Protein AF-A0A950CSJ8-F1 (afdb_monomer_lite)

Radius of gyration: 14.65 Å; chains: 1; bounding box: 32×31×37 Å

Structure (mmCIF, N/CA/C/O backbone):
data_AF-A0A950CSJ8-F1
#
_entry.id   AF-A0A950CSJ8-F1
#
loop_
_atom_site.group_PDB
_atom_site.id
_atom_site.type_symbol
_atom_site.label_atom_id
_atom_site.label_alt_id
_atom_site.label_comp_id
_atom_site.label_asym_id
_atom_site.label_entity_id
_atom_site.label_seq_id
_atom_site.pdbx_PDB_ins_code
_atom_site.Cartn_x
_atom_site.Cartn_y
_atom_site.Cartn_z
_atom_site.occupancy
_atom_site.B_iso_or_equiv
_atom_site.auth_seq_id
_atom_site.auth_comp_id
_atom_site.auth_asym_id
_atom_site.auth_atom_id
_atom_site.pdbx_PDB_model_num
ATOM 1 N N . MET A 1 1 ? -5.270 2.438 17.658 1.00 60.28 1 MET A N 1
ATOM 2 C CA . MET A 1 1 ? -6.234 2.410 16.531 1.00 60.28 1 MET A CA 1
ATOM 3 C C . MET A 1 1 ? -6.803 3.812 16.350 1.00 60.28 1 MET A C 1
ATOM 5 O O . MET A 1 1 ? -7.366 4.340 17.303 1.00 60.28 1 MET A O 1
ATOM 9 N N . THR A 1 2 ? -6.568 4.472 15.211 1.00 76.50 2 THR A N 1
ATOM 10 C CA . THR A 1 2 ? -6.967 5.884 15.054 1.00 76.50 2 THR A CA 1
ATOM 11 C C . THR A 1 2 ? -8.493 5.998 14.932 1.00 76.50 2 THR A C 1
ATOM 13 O O . THR A 1 2 ? -9.151 5.135 14.347 1.00 76.50 2 THR A O 1
ATOM 16 N N . LYS A 1 3 ? -9.080 7.058 15.514 1.00 85.69 3 LYS A N 1
ATOM 17 C CA . LYS A 1 3 ? -10.543 7.279 15.538 1.00 85.69 3 LYS A CA 1
ATOM 18 C C . LYS A 1 3 ? -11.153 7.304 14.128 1.00 85.69 3 LYS A C 1
ATOM 20 O O . LYS A 1 3 ? -12.307 6.921 13.974 1.00 85.69 3 LYS A O 1
ATOM 25 N N . LEU A 1 4 ? -10.370 7.703 13.122 1.00 90.88 4 LEU A N 1
ATOM 26 C CA . LEU A 1 4 ? -10.752 7.726 11.710 1.00 90.88 4 LEU A CA 1
ATOM 27 C C . LEU A 1 4 ? -11.156 6.338 11.191 1.00 90.88 4 LEU A C 1
ATOM 29 O O . LEU A 1 4 ? -12.289 6.170 10.755 1.00 90.88 4 LEU A O 1
ATOM 33 N N . TYR A 1 5 ? -10.275 5.334 11.294 1.00 91.25 5 TYR A N 1
ATOM 34 C CA . TYR A 1 5 ? -10.570 3.984 10.790 1.00 91.25 5 TYR A CA 1
ATOM 35 C C . TYR A 1 5 ? -11.755 3.349 11.518 1.00 91.25 5 TYR A C 1
ATOM 37 O O . TYR A 1 5 ? -12.611 2.742 10.882 1.00 91.25 5 TYR A O 1
ATOM 45 N N . LYS A 1 6 ? -11.859 3.564 12.838 1.00 89.31 6 LYS A N 1
ATOM 46 C CA . LYS A 1 6 ? -13.002 3.086 13.628 1.00 89.31 6 LYS A CA 1
ATOM 47 C C . LYS A 1 6 ? -14.320 3.720 13.166 1.00 89.31 6 LYS A C 1
ATOM 49 O O . LYS A 1 6 ? -15.303 3.007 13.011 1.00 89.31 6 LYS A O 1
ATOM 54 N N . ARG A 1 7 ? -14.342 5.039 12.931 1.00 93.50 7 ARG A N 1
ATOM 55 C CA . ARG A 1 7 ? -15.526 5.764 12.430 1.00 93.50 7 ARG A CA 1
ATOM 56 C C . ARG A 1 7 ? -15.905 5.361 11.005 1.00 93.50 7 ARG A C 1
ATOM 58 O O . ARG A 1 7 ? -17.083 5.338 10.692 1.00 93.50 7 ARG A O 1
ATOM 65 N N . ALA A 1 8 ? -14.926 4.995 10.181 1.00 91.88 8 ALA A N 1
ATOM 66 C CA . ALA A 1 8 ? -15.149 4.466 8.837 1.00 91.88 8 ALA A CA 1
ATOM 67 C C . ALA A 1 8 ? -15.614 2.992 8.818 1.00 91.88 8 ALA A C 1
ATOM 69 O O . ALA A 1 8 ? -15.758 2.418 7.745 1.00 91.88 8 ALA A O 1
ATOM 70 N N . GLY A 1 9 ? -15.794 2.347 9.980 1.00 93.38 9 GLY A N 1
ATOM 71 C CA . GLY A 1 9 ? -16.170 0.931 10.061 1.00 93.38 9 GLY A CA 1
ATOM 72 C C . GLY A 1 9 ? -15.045 -0.047 9.694 1.00 93.38 9 GLY A C 1
ATOM 73 O O . GLY A 1 9 ? -15.284 -1.247 9.580 1.00 93.38 9 GLY A O 1
ATOM 74 N N . ILE A 1 10 ? -13.806 0.431 9.541 1.00 91.00 10 ILE A N 1
ATOM 75 C CA . ILE A 1 10 ? -12.652 -0.395 9.174 1.00 91.00 10 ILE A CA 1
ATOM 76 C C . ILE A 1 10 ? -12.075 -1.034 10.440 1.00 91.00 10 ILE A C 1
ATOM 78 O O . ILE A 1 10 ? -11.386 -0.389 11.238 1.00 91.00 10 ILE A O 1
ATOM 82 N N . LYS A 1 11 ? -12.341 -2.331 10.623 1.00 89.88 11 LYS A N 1
ATOM 83 C CA . LYS A 1 11 ? -11.771 -3.122 11.723 1.00 89.88 11 LYS A CA 1
ATOM 84 C C . LYS A 1 11 ? -10.270 -3.332 11.507 1.00 89.88 11 LYS A C 1
ATOM 86 O O . LYS A 1 11 ? -9.842 -3.693 10.419 1.00 89.88 11 LYS A O 1
ATOM 91 N N . GLY A 1 12 ? -9.470 -3.087 12.547 1.00 86.75 12 GLY A N 1
ATOM 92 C CA . GLY A 1 12 ? -8.010 -3.260 12.500 1.00 86.75 12 GLY A CA 1
ATOM 93 C C . GLY A 1 12 ? -7.257 -2.218 11.660 1.00 86.75 12 GLY A C 1
ATOM 94 O O . GLY A 1 12 ? -6.043 -2.324 11.505 1.00 86.75 12 GLY A O 1
ATOM 95 N N . GLY A 1 13 ? -7.945 -1.197 11.137 1.00 89.62 13 GLY A N 1
ATOM 96 C CA . GLY A 1 13 ? -7.323 -0.151 10.330 1.00 89.62 13 GLY A CA 1
ATOM 97 C C . GLY A 1 13 ? -6.332 0.706 11.126 1.00 89.62 13 GLY A C 1
ATOM 98 O O . GLY A 1 13 ? -6.591 1.131 12.258 1.00 89.62 13 GLY A O 1
ATOM 99 N N . SER A 1 14 ? -5.190 0.991 10.511 1.00 90.00 14 SER A N 1
ATOM 100 C CA . SER A 1 14 ? -4.139 1.861 11.033 1.00 90.00 14 SER A CA 1
ATOM 101 C C . SER A 1 14 ? -3.497 2.663 9.903 1.00 90.00 14 SER A C 1
ATOM 103 O O . SER A 1 14 ? -3.634 2.320 8.730 1.00 90.00 14 SER A O 1
ATOM 105 N N . SER A 1 15 ? -2.751 3.718 10.243 1.00 87.06 15 SER A N 1
ATOM 106 C CA . SER A 1 15 ? -2.015 4.499 9.241 1.00 87.06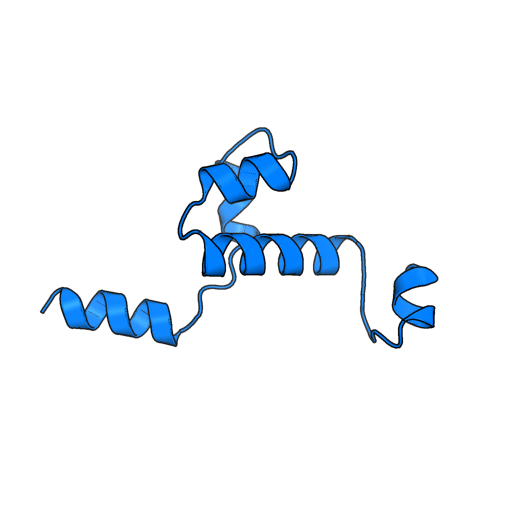 15 SER A CA 1
ATOM 107 C C . SER A 1 15 ? -1.045 3.617 8.452 1.00 87.06 15 SER A C 1
ATOM 109 O O . SER A 1 15 ? -0.898 3.782 7.246 1.00 87.06 15 SER A O 1
ATOM 111 N N . HIS A 1 16 ? -0.433 2.631 9.116 1.00 84.75 16 HIS A N 1
ATOM 112 C CA . HIS A 1 16 ? 0.451 1.671 8.466 1.00 84.75 16 HIS A CA 1
ATOM 113 C C . HIS A 1 16 ? -0.300 0.786 7.458 1.00 84.75 16 HIS A C 1
ATOM 115 O O . HIS A 1 16 ? 0.112 0.697 6.303 1.00 84.75 16 HIS A O 1
ATOM 121 N N . SER A 1 17 ? -1.442 0.201 7.839 1.00 85.25 17 SER A N 1
ATOM 122 C CA . SER A 1 17 ? -2.244 -0.619 6.914 1.00 85.25 17 SER A CA 1
ATOM 123 C C . SER A 1 17 ? -2.837 0.207 5.763 1.00 85.25 17 SER A C 1
ATOM 125 O O . SER A 1 17 ? -2.957 -0.288 4.642 1.00 85.25 17 SER A O 1
ATOM 127 N N . GLY A 1 18 ? -3.160 1.480 6.013 1.00 88.12 18 GLY A N 1
ATOM 128 C CA . GLY A 1 18 ? -3.567 2.440 4.988 1.00 88.12 18 GLY A CA 1
ATOM 129 C C . GLY A 1 18 ? -2.455 2.720 3.976 1.00 88.12 18 GLY A C 1
ATOM 130 O O . GLY A 1 18 ? -2.695 2.620 2.774 1.00 88.12 18 GLY A O 1
ATOM 131 N N . ARG A 1 19 ? -1.227 2.986 4.447 1.00 87.12 19 ARG A N 1
ATOM 132 C CA . ARG A 1 19 ? -0.052 3.162 3.573 1.00 87.12 19 ARG A CA 1
ATOM 133 C C . ARG A 1 19 ? 0.244 1.901 2.756 1.00 87.12 19 ARG A C 1
ATOM 135 O O . ARG A 1 19 ? 0.453 2.028 1.555 1.00 87.12 19 ARG A O 1
ATOM 142 N N . ARG A 1 20 ? 0.175 0.697 3.353 1.00 85.31 20 ARG A N 1
ATOM 143 C CA . ARG A 1 20 ? 0.299 -0.572 2.597 1.00 85.31 20 ARG A CA 1
ATOM 144 C C . ARG A 1 20 ? -0.760 -0.674 1.495 1.00 85.31 20 ARG A C 1
ATOM 146 O O . ARG A 1 20 ? -0.423 -0.926 0.347 1.00 85.31 20 ARG A O 1
ATOM 153 N N . SER A 1 21 ? -2.023 -0.399 1.824 1.00 87.06 21 SER A N 1
ATOM 154 C CA . SER A 1 21 ? -3.133 -0.479 0.862 1.00 87.06 21 SER A CA 1
ATOM 155 C C . SER A 1 21 ? -2.984 0.505 -0.304 1.00 87.06 21 SER A C 1
ATOM 157 O O . SER A 1 21 ? -3.331 0.174 -1.436 1.00 87.06 21 SER A O 1
ATOM 159 N N . LEU A 1 22 ? -2.487 1.718 -0.039 1.00 87.31 22 LEU A N 1
ATOM 160 C CA . LEU A 1 22 ? -2.198 2.709 -1.076 1.00 87.31 22 LEU A CA 1
ATOM 161 C C . LEU A 1 22 ? -1.075 2.225 -2.003 1.00 87.31 22 LEU A C 1
ATOM 163 O O . LEU A 1 22 ? -1.258 2.239 -3.217 1.00 87.31 22 LEU A O 1
ATOM 167 N N . ALA A 1 23 ? 0.034 1.742 -1.434 1.00 84.38 23 ALA A N 1
ATOM 168 C CA . ALA A 1 23 ? 1.175 1.216 -2.183 1.00 84.38 23 ALA A CA 1
ATOM 169 C C . ALA A 1 23 ? 0.757 0.113 -3.165 1.00 84.38 23 ALA A C 1
ATOM 171 O O . ALA A 1 23 ? 1.022 0.209 -4.362 1.00 84.38 23 ALA A O 1
ATOM 172 N N . THR A 1 24 ? 0.029 -0.892 -2.667 1.00 82.94 24 THR A N 1
ATOM 173 C CA . THR A 1 24 ? -0.462 -2.010 -3.480 1.00 82.94 24 THR A CA 1
ATOM 174 C C . THR A 1 24 ? -1.352 -1.532 -4.625 1.00 82.94 24 THR A C 1
ATOM 176 O O . THR A 1 24 ? -1.223 -2.019 -5.742 1.00 82.94 24 THR A O 1
ATOM 179 N N . LYS A 1 25 ? -2.245 -0.563 -4.380 1.00 85.56 25 LYS A N 1
ATOM 180 C CA . LYS A 1 25 ? -3.158 -0.046 -5.413 1.00 85.56 25 LYS A CA 1
ATOM 181 C C . LYS A 1 25 ? -2.444 0.745 -6.499 1.00 85.56 25 LYS A C 1
ATOM 183 O O . LYS A 1 25 ? -2.843 0.640 -7.653 1.00 85.56 25 LYS A O 1
ATOM 188 N N . VAL A 1 26 ? -1.448 1.553 -6.136 1.00 86.00 26 VAL A N 1
ATOM 189 C CA . VAL A 1 26 ? -0.654 2.289 -7.125 1.00 86.00 26 VAL A CA 1
ATOM 190 C C . VAL A 1 26 ? 0.102 1.294 -7.991 1.00 86.00 26 VAL A C 1
ATOM 192 O O . VAL A 1 26 ? -0.089 1.300 -9.200 1.00 86.00 26 VAL A O 1
ATOM 195 N N . LEU A 1 27 ? 0.837 0.369 -7.373 1.00 81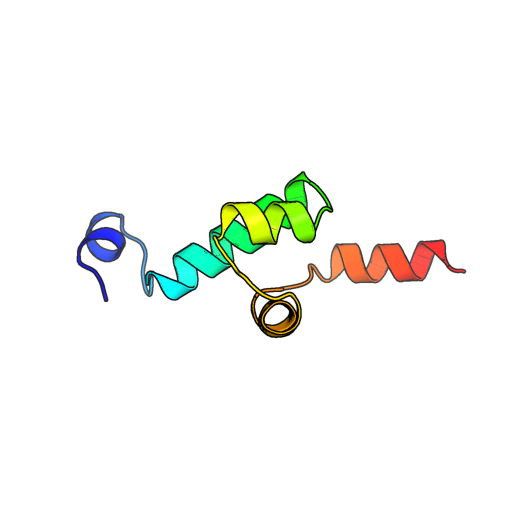.88 27 LEU A N 1
ATOM 196 C CA . LEU A 1 27 ? 1.620 -0.626 -8.098 1.00 81.88 27 LEU A CA 1
ATOM 197 C C . LEU A 1 27 ? 0.756 -1.500 -9.016 1.00 81.88 27 LEU A C 1
ATOM 199 O O . LEU A 1 27 ? 1.105 -1.709 -10.169 1.00 81.88 27 LEU A O 1
ATOM 203 N N . ALA A 1 28 ? -0.401 -1.965 -8.539 1.00 81.88 28 ALA A N 1
ATOM 204 C CA . ALA A 1 28 ? -1.315 -2.764 -9.353 1.00 81.88 28 ALA A CA 1
ATOM 205 C C . ALA A 1 28 ? -1.888 -1.994 -10.556 1.00 81.88 28 ALA A C 1
ATOM 207 O O . ALA A 1 28 ? -2.278 -2.612 -11.541 1.00 81.88 28 ALA A O 1
ATOM 208 N N . LYS A 1 29 ? -1.979 -0.659 -10.473 1.00 84.75 29 LYS A N 1
ATOM 209 C CA . LYS A 1 29 ? -2.481 0.186 -11.564 1.00 84.75 29 LYS A CA 1
ATOM 210 C C . LYS A 1 29 ? -1.396 0.621 -12.539 1.00 84.75 29 LYS A C 1
ATOM 212 O O . LYS A 1 29 ? -1.694 0.762 -13.718 1.00 84.75 29 LYS A O 1
ATOM 217 N N . THR A 1 30 ? -0.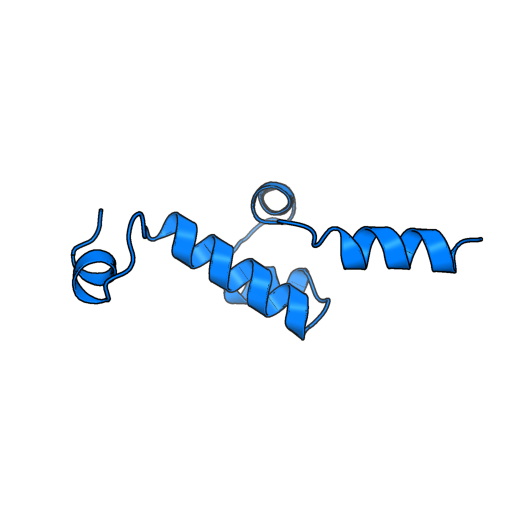192 0.904 -12.052 1.00 82.44 30 THR A N 1
ATOM 218 C CA . THR A 1 30 ? 0.875 1.507 -12.861 1.00 82.44 30 THR A CA 1
ATOM 219 C C . 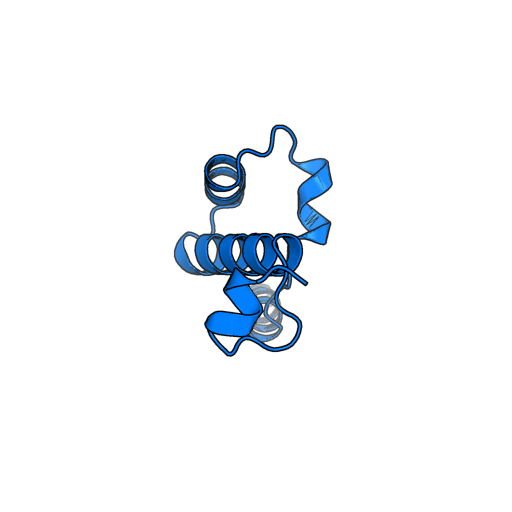THR A 1 30 ? 1.918 0.494 -13.309 1.00 82.44 30 THR A C 1
ATOM 221 O O . THR A 1 30 ? 2.598 0.735 -14.297 1.00 82.44 30 THR A O 1
ATOM 224 N N . GLY A 1 31 ? 2.088 -0.611 -12.578 1.00 82.44 31 GLY A N 1
ATOM 225 C CA . GLY A 1 31 ? 3.237 -1.507 -12.732 1.00 82.44 31 GLY A CA 1
ATOM 226 C C . GLY A 1 31 ? 4.577 -0.858 -12.358 1.00 82.44 31 GLY A C 1
ATOM 227 O O . GLY A 1 31 ? 5.616 -1.497 -12.486 1.00 82.44 31 GLY A O 1
ATOM 228 N N . ASP A 1 32 ? 4.562 0.388 -11.877 1.00 81.31 32 ASP A N 1
ATOM 229 C CA . ASP A 1 32 ? 5.747 1.214 -11.663 1.00 81.31 32 ASP A CA 1
ATOM 230 C C . ASP A 1 32 ? 6.032 1.383 -10.164 1.00 81.31 32 ASP A C 1
ATOM 232 O O . ASP A 1 32 ? 5.272 2.007 -9.410 1.00 81.31 32 ASP A O 1
ATOM 236 N N . MET A 1 33 ? 7.159 0.810 -9.741 1.00 74.56 33 MET A N 1
ATOM 237 C CA . MET A 1 33 ? 7.643 0.867 -8.365 1.00 74.56 33 MET A CA 1
ATOM 238 C C . MET A 1 33 ? 8.208 2.232 -7.965 1.00 74.56 33 MET A C 1
ATOM 240 O O . MET A 1 33 ? 8.100 2.610 -6.794 1.00 74.56 33 MET A O 1
ATOM 244 N N . GLU A 1 34 ? 8.801 2.978 -8.893 1.00 78.56 34 GLU A N 1
ATOM 245 C CA . GLU A 1 34 ? 9.339 4.309 -8.616 1.00 78.56 34 GLU A CA 1
ATOM 246 C C . GLU A 1 34 ? 8.200 5.302 -8.409 1.00 78.56 34 GLU A C 1
ATOM 248 O O . GLU A 1 34 ? 8.193 6.043 -7.421 1.00 78.56 34 GLU A O 1
ATOM 253 N N . MET A 1 35 ? 7.162 5.226 -9.245 1.00 79.94 35 MET A N 1
ATOM 254 C CA . MET A 1 35 ? 5.955 6.035 -9.080 1.00 79.94 35 MET A CA 1
ATOM 255 C C . MET A 1 35 ? 5.231 5.734 -7.760 1.00 79.94 35 MET A C 1
ATOM 257 O O . MET A 1 35 ? 4.806 6.654 -7.054 1.00 79.94 35 MET A O 1
ATOM 261 N N . ALA A 1 36 ? 5.125 4.458 -7.372 1.00 80.81 36 ALA A N 1
ATOM 262 C CA . ALA A 1 36 ? 4.565 4.085 -6.073 1.00 80.81 36 ALA A CA 1
ATOM 263 C C . ALA A 1 36 ? 5.384 4.658 -4.906 1.00 80.81 36 ALA A C 1
ATOM 265 O O . ALA A 1 36 ? 4.813 5.135 -3.924 1.00 80.81 36 ALA A O 1
ATOM 266 N N . ALA A 1 37 ? 6.712 4.656 -5.011 1.00 77.62 37 ALA A N 1
ATOM 267 C CA . ALA A 1 37 ? 7.588 5.221 -3.993 1.00 77.62 37 ALA A CA 1
ATOM 268 C C . ALA A 1 37 ? 7.462 6.743 -3.865 1.00 77.62 37 ALA A C 1
ATOM 270 O O . ALA A 1 37 ? 7.403 7.251 -2.742 1.00 77.62 37 ALA A O 1
ATOM 271 N N . LEU A 1 38 ? 7.383 7.443 -4.999 1.00 82.62 38 LEU A N 1
ATOM 272 C CA . LEU A 1 38 ? 7.213 8.890 -5.055 1.00 82.62 38 LEU A CA 1
ATOM 273 C C . LEU A 1 38 ? 5.906 9.311 -4.371 1.00 82.62 38 LEU A C 1
ATOM 275 O O . LEU A 1 38 ? 5.912 10.173 -3.496 1.00 82.62 38 LEU A O 1
ATOM 279 N N . ILE A 1 39 ? 4.797 8.635 -4.692 1.00 82.75 39 ILE A N 1
ATOM 280 C CA . ILE A 1 39 ? 3.475 8.906 -4.099 1.00 82.75 39 ILE A CA 1
ATOM 281 C C . ILE A 1 39 ? 3.464 8.661 -2.582 1.00 82.75 39 ILE A C 1
ATOM 283 O O . ILE A 1 39 ? 2.742 9.331 -1.843 1.00 82.75 39 ILE A O 1
ATOM 287 N N . LEU A 1 40 ? 4.256 7.705 -2.095 1.00 81.31 40 LEU A N 1
ATOM 288 C CA . LEU A 1 40 ? 4.343 7.385 -0.668 1.00 81.31 40 LEU A CA 1
ATOM 289 C C . LEU A 1 40 ? 5.329 8.271 0.105 1.00 81.31 40 LEU A C 1
ATOM 291 O O . LEU A 1 40 ? 5.361 8.179 1.340 1.00 81.31 40 LEU A O 1
ATOM 295 N N . GLY A 1 41 ? 6.106 9.105 -0.596 1.00 79.50 41 GLY A N 1
ATOM 296 C CA . GLY A 1 41 ? 7.137 9.967 -0.021 1.00 79.50 41 GLY A CA 1
ATOM 297 C C . GLY A 1 41 ? 8.300 9.178 0.584 1.00 79.50 41 GLY A C 1
ATOM 298 O O . GLY A 1 41 ? 8.727 9.478 1.697 1.00 79.50 41 GLY A O 1
ATOM 299 N N . HIS A 1 42 ? 8.744 8.103 -0.076 1.00 78.56 42 HIS A N 1
ATOM 300 C CA . HIS A 1 42 ? 9.848 7.263 0.400 1.00 78.56 42 HIS A CA 1
ATOM 301 C C . HIS A 1 42 ? 11.168 7.610 -0.300 1.00 78.56 42 HIS A C 1
ATOM 303 O O . HIS A 1 42 ? 11.248 7.529 -1.523 1.00 78.56 42 HIS A O 1
ATOM 309 N N . ASP A 1 43 ? 12.210 7.877 0.489 1.00 61.69 43 ASP A N 1
ATOM 310 C CA . ASP A 1 43 ? 13.523 8.347 0.016 1.00 61.69 43 ASP A CA 1
ATOM 311 C C . ASP A 1 43 ? 14.437 7.222 -0.531 1.00 61.69 43 ASP A C 1
ATOM 313 O O . ASP A 1 43 ? 15.340 7.483 -1.317 1.00 61.69 43 ASP A O 1
ATOM 317 N N . SER A 1 44 ? 14.205 5.941 -0.181 1.00 58.25 44 SER A N 1
ATOM 318 C CA . SER A 1 44 ? 15.067 4.818 -0.620 1.00 58.25 44 SER A CA 1
ATOM 319 C C . SER A 1 44 ? 14.322 3.527 -0.986 1.00 58.25 44 SER A C 1
ATOM 321 O O . SER A 1 44 ? 13.349 3.152 -0.326 1.00 58.25 44 SER A O 1
ATOM 323 N N . ILE A 1 45 ? 14.778 2.838 -2.052 1.00 57.72 45 ILE A N 1
ATOM 324 C CA . ILE A 1 45 ? 14.183 1.598 -2.607 1.00 57.72 45 ILE A CA 1
ATOM 325 C C . ILE A 1 45 ? 14.277 0.385 -1.670 1.00 57.72 45 ILE A C 1
ATOM 327 O O . ILE A 1 45 ? 13.349 -0.420 -1.631 1.00 57.72 45 ILE A O 1
ATOM 331 N N . ASP A 1 46 ? 15.302 0.293 -0.833 1.00 55.06 46 ASP A N 1
ATOM 332 C CA . ASP A 1 46 ? 15.546 -0.908 -0.022 1.00 55.06 46 ASP A CA 1
ATOM 333 C C . ASP A 1 46 ? 14.523 -1.152 1.098 1.00 55.06 46 ASP A C 1
ATOM 335 O O . ASP A 1 46 ? 14.307 -2.286 1.524 1.00 55.06 46 ASP A O 1
ATOM 339 N N . VAL A 1 47 ? 13.789 -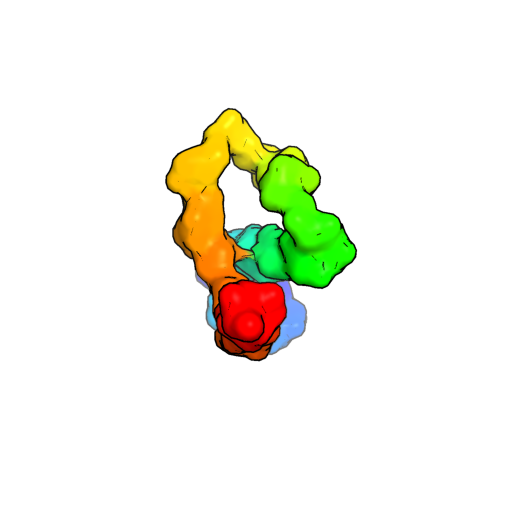0.123 1.534 1.00 53.09 47 VAL A N 1
ATOM 340 C CA . VAL A 1 47 ? 12.693 -0.288 2.510 1.00 53.09 47 VAL A CA 1
ATOM 341 C C . VAL A 1 47 ? 11.447 -0.938 1.860 1.00 53.09 47 VAL A C 1
ATOM 343 O O . VAL A 1 47 ? 10.509 -1.347 2.553 1.00 53.09 47 VAL A O 1
ATOM 346 N N . LYS A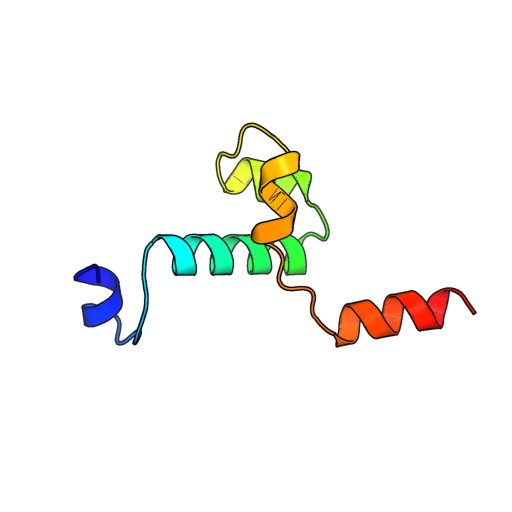 1 48 ? 11.406 -1.056 0.520 1.00 58.94 48 LYS A N 1
ATOM 347 C CA . LYS A 1 48 ? 10.165 -1.193 -0.267 1.00 58.94 48 LYS A CA 1
ATOM 348 C C . LYS A 1 48 ? 9.653 -2.624 -0.452 1.00 58.94 48 LYS A C 1
ATOM 350 O O . LYS A 1 48 ? 8.439 -2.784 -0.570 1.00 58.94 48 LYS A O 1
ATOM 355 N N . ALA A 1 49 ? 10.487 -3.666 -0.350 1.00 58.41 49 ALA A N 1
ATOM 356 C CA . ALA A 1 49 ? 10.017 -5.057 -0.467 1.00 58.41 49 ALA A CA 1
ATOM 357 C C . ALA A 1 49 ? 8.986 -5.438 0.615 1.00 58.41 49 ALA A C 1
ATOM 359 O O . ALA A 1 49 ? 8.021 -6.145 0.340 1.00 58.41 49 ALA A O 1
ATOM 360 N N . ARG A 1 50 ? 9.115 -4.889 1.834 1.00 58.84 50 ARG A N 1
ATOM 361 C CA . ARG A 1 50 ? 8.191 -5.157 2.955 1.00 58.84 50 ARG A CA 1
ATOM 362 C C . ARG A 1 50 ? 6.780 -4.595 2.731 1.00 58.84 50 ARG A C 1
ATOM 364 O O . ARG A 1 50 ? 5.831 -5.020 3.386 1.00 58.84 50 ARG A O 1
ATOM 371 N N . TYR A 1 51 ? 6.624 -3.631 1.824 1.00 57.84 51 TYR A N 1
ATOM 372 C CA . TYR A 1 51 ? 5.320 -3.061 1.493 1.00 57.84 51 TYR A CA 1
ATOM 373 C C . TYR A 1 51 ? 4.604 -3.829 0.382 1.00 57.84 51 TYR A C 1
ATOM 375 O O . TYR A 1 51 ? 3.399 -3.643 0.224 1.00 57.84 51 TYR A O 1
ATOM 383 N N . MET A 1 52 ? 5.278 -4.759 -0.294 1.00 59.59 52 MET A N 1
ATOM 384 C CA . MET A 1 52 ? 4.714 -5.527 -1.397 1.00 59.59 52 MET A CA 1
ATOM 385 C C . MET A 1 52 ? 4.000 -6.779 -0.889 1.00 59.59 52 MET A C 1
ATOM 387 O O . MET A 1 52 ? 4.615 -7.671 -0.318 1.00 59.59 52 MET A O 1
ATOM 391 N N . ASP A 1 53 ? 2.689 -6.839 -1.098 1.00 65.69 53 ASP A N 1
ATOM 392 C CA . ASP A 1 53 ? 1.997 -8.120 -1.221 1.00 65.69 53 ASP A CA 1
ATOM 393 C C . ASP A 1 53 ? 1.856 -8.391 -2.716 1.00 65.69 53 ASP A C 1
ATOM 395 O O . ASP A 1 53 ? 1.183 -7.641 -3.426 1.00 65.69 53 ASP A O 1
ATOM 399 N N . VAL A 1 54 ? 2.552 -9.419 -3.199 1.00 65.62 54 VAL A N 1
ATOM 400 C CA . VAL A 1 54 ? 2.488 -9.835 -4.601 1.00 65.62 54 VAL A CA 1
ATOM 401 C C . VAL A 1 54 ? 1.260 -10.722 -4.777 1.00 65.62 54 VAL A C 1
ATOM 403 O O . VAL A 1 54 ? 1.103 -11.728 -4.081 1.00 65.62 54 VAL A O 1
ATOM 406 N N . ASP A 1 55 ? 0.378 -10.364 -5.713 1.00 70.44 55 ASP A N 1
ATOM 407 C CA . ASP A 1 55 ? -0.755 -11.217 -6.071 1.00 70.44 55 ASP A CA 1
ATOM 408 C C . ASP A 1 55 ? -0.223 -12.522 -6.681 1.00 70.44 55 ASP A C 1
ATOM 410 O O . ASP A 1 55 ? 0.484 -12.520 -7.692 1.00 70.44 55 ASP A O 1
ATOM 414 N N . LYS A 1 56 ? -0.585 -13.658 -6.076 1.00 73.25 56 LYS A N 1
ATOM 415 C CA . LYS A 1 56 ? -0.162 -14.992 -6.528 1.00 73.25 56 LYS A CA 1
ATOM 416 C C . LYS A 1 56 ? -0.539 -15.275 -7.985 1.00 73.25 56 LYS A C 1
ATOM 418 O O . LYS A 1 56 ? 0.123 -16.085 -8.627 1.00 73.25 56 LYS A O 1
ATOM 423 N N . ARG A 1 57 ? -1.589 -14.637 -8.513 1.00 75.44 57 ARG A N 1
ATOM 424 C CA . ARG A 1 57 ? -2.001 -14.758 -9.918 1.00 75.44 57 ARG A CA 1
ATOM 425 C C . ARG A 1 57 ? -1.005 -14.081 -10.853 1.00 75.44 57 ARG A C 1
ATOM 427 O O . ARG A 1 57 ? -0.641 -14.681 -11.854 1.00 75.44 57 ARG A O 1
ATOM 434 N N . ILE A 1 58 ? -0.525 -12.889 -10.488 1.00 71.81 58 ILE A N 1
ATOM 435 C CA . ILE A 1 58 ? 0.512 -12.165 -11.240 1.00 71.81 58 ILE A CA 1
ATOM 436 C C . ILE A 1 58 ? 1.811 -12.967 -11.217 1.00 71.81 58 ILE A C 1
ATOM 438 O O . ILE A 1 58 ? 2.426 -13.167 -12.258 1.00 71.81 58 ILE A O 1
ATOM 442 N N . LEU A 1 59 ? 2.179 -13.493 -10.044 1.00 74.94 59 LEU A N 1
ATOM 443 C CA . LEU A 1 59 ? 3.358 -14.345 -9.910 1.00 74.94 59 LEU A CA 1
ATOM 444 C C . LEU A 1 59 ? 3.256 -15.567 -10.835 1.00 74.94 59 LEU A C 1
ATOM 446 O O . LEU A 1 59 ? 4.183 -15.857 -11.578 1.00 74.94 59 LEU A O 1
ATOM 450 N N . ARG A 1 60 ? 2.107 -16.254 -10.832 1.00 78.06 60 ARG A N 1
ATOM 451 C CA . ARG A 1 60 ? 1.867 -17.412 -11.701 1.00 78.06 60 ARG A CA 1
ATOM 452 C C . ARG A 1 60 ? 1.958 -17.047 -13.184 1.00 78.06 60 ARG A C 1
ATOM 454 O O . ARG A 1 60 ? 2.581 -17.797 -13.921 1.00 78.06 60 ARG A O 1
ATOM 461 N N . GLN A 1 61 ? 1.366 -15.929 -13.604 1.00 71.88 61 GLN A N 1
ATOM 462 C CA . GLN A 1 61 ? 1.410 -15.486 -15.000 1.00 71.88 61 GLN A CA 1
ATOM 463 C C . GLN A 1 61 ? 2.850 -15.234 -15.463 1.00 71.88 61 GLN A C 1
ATOM 465 O O . GLN A 1 61 ? 3.258 -15.757 -16.492 1.00 71.88 61 GLN A O 1
ATOM 470 N N . ALA A 1 62 ? 3.649 -14.541 -14.648 1.00 75.06 62 ALA A N 1
ATOM 471 C CA . ALA A 1 62 ? 5.043 -14.249 -14.971 1.00 75.06 62 ALA A CA 1
ATOM 472 C C . ALA A 1 62 ? 5.902 -15.511 -15.177 1.00 75.06 62 ALA A C 1
ATOM 474 O O . ALA A 1 62 ? 6.830 -15.487 -15.972 1.00 75.06 62 ALA A O 1
ATOM 475 N N . PHE A 1 63 ? 5.601 -16.613 -14.480 1.00 77.50 63 PHE A N 1
ATOM 476 C CA . PHE A 1 63 ? 6.294 -17.892 -14.684 1.00 77.50 63 PHE A CA 1
ATOM 477 C C . PHE A 1 63 ? 5.762 -18.703 -15.873 1.00 77.50 63 PHE A C 1
ATOM 479 O O . PHE A 1 63 ? 6.500 -19.533 -16.393 1.00 77.50 63 PHE A O 1
ATOM 486 N N . ILE A 1 64 ? 4.509 -18.497 -16.294 1.00 75.75 64 ILE A N 1
ATOM 487 C CA . ILE A 1 64 ? 3.951 -19.150 -17.490 1.00 75.75 64 ILE A CA 1
ATOM 488 C C . ILE A 1 64 ? 4.554 -18.537 -18.756 1.00 75.75 64 ILE A C 1
ATOM 490 O O . ILE A 1 64 ? 4.907 -19.278 -19.659 1.00 75.75 64 ILE A O 1
ATOM 494 N N . ASP A 1 65 ? 4.736 -17.215 -18.796 1.00 60.28 65 ASP A N 1
ATOM 495 C CA . ASP A 1 65 ? 5.228 -16.504 -19.988 1.00 60.28 65 ASP A CA 1
ATOM 496 C C . ASP A 1 65 ? 6.741 -16.692 -20.257 1.00 60.28 65 ASP A C 1
ATOM 498 O O . ASP A 1 65 ? 7.267 -16.175 -21.241 1.00 60.28 65 ASP A O 1
ATOM 502 N N . VAL A 1 66 ? 7.456 -17.403 -19.376 1.00 58.50 66 VAL A N 1
ATOM 503 C CA . VAL A 1 66 ? 8.909 -17.666 -19.463 1.00 58.50 66 VAL A CA 1
ATOM 504 C C . VAL A 1 66 ? 9.215 -19.102 -19.933 1.00 58.50 66 VAL A C 1
ATOM 506 O O . VAL A 1 66 ? 10.379 -19.441 -20.146 1.00 58.50 66 VAL A O 1
ATOM 509 N N . ILE A 1 67 ? 8.188 -19.939 -20.124 1.00 49.03 67 ILE A N 1
ATOM 510 C CA . ILE A 1 67 ? 8.286 -21.295 -20.698 1.00 49.03 67 ILE A CA 1
ATOM 511 C C . ILE A 1 67 ? 7.708 -21.275 -22.111 1.00 49.03 67 ILE A C 1
ATOM 513 O O . ILE A 1 67 ? 8.365 -21.847 -23.009 1.00 49.03 67 ILE A O 1
#

Sequence (67 aa):
MTKLYKRAGIKGGSSHSGRRSLATKVLAKTGDMEMAALILGHDSIDVKARYMDVDKRILRQAFIDVI

pLDDT: mean 77.08, std 11.72, range [49.03, 93.5]

Foldseek 3Di:
DDPVCVVVVNPPDDPVVVLLVQLAVVCVVPVDNVVSCVVSVHPDDVVPVVSDDDDVVVVVVVVVVVD

Secondary structure (DSSP, 8-state):
--HHHHHTT-TT--HHHHHHHHHHHHHHHH--HHHHHHHHT-S-GGG-GGG----HHHHHHHHHTT-